Protein AF-A0A963XGB5-F1 (afdb_monomer_lite)

Radius of gyration: 19.77 Å; chains: 1; bounding box: 41×25×60 Å

Foldseek 3Di:
DVVPCPLPDDLVVLVVQLVVLVVQLVVLVVVLVVLVVVLVVLCVPPPPVSVVPDVVVSVVVNVVSVVSNVVSVVSNVVSVVSNVVVVVVVVVVVD

Structure (mmCIF, N/CA/C/O backbone):
data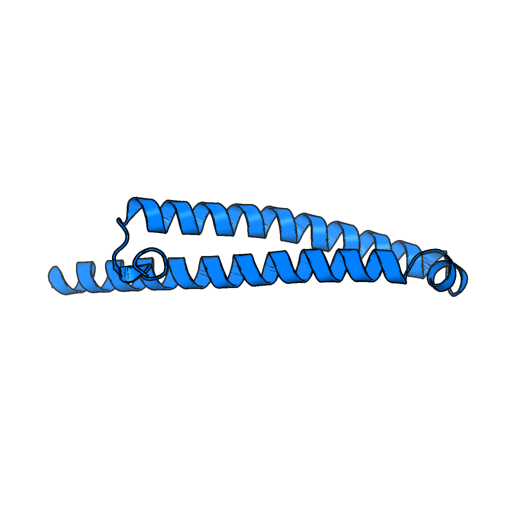_AF-A0A963XGB5-F1
#
_entry.id   AF-A0A963XGB5-F1
#
loop_
_atom_site.group_PDB
_atom_site.id
_atom_site.type_symbol
_atom_site.label_atom_id
_atom_site.label_alt_id
_atom_site.label_comp_id
_atom_site.label_asym_id
_atom_site.label_entity_id
_atom_site.label_seq_id
_atom_site.pdbx_PDB_ins_code
_atom_site.Cartn_x
_atom_site.Cartn_y
_atom_site.Cartn_z
_atom_site.occupancy
_atom_site.B_iso_or_equiv
_atom_site.auth_seq_id
_atom_site.auth_comp_id
_atom_site.auth_asym_id
_atom_site.auth_atom_id
_atom_site.pdbx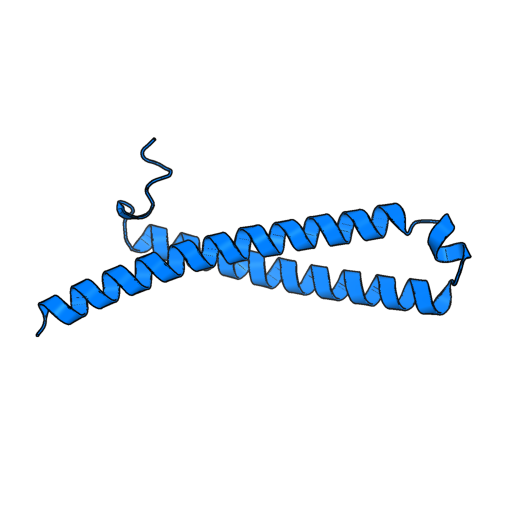_PDB_model_num
ATOM 1 N N . MET A 1 1 ? -17.354 18.541 5.988 1.00 50.50 1 MET A N 1
ATOM 2 C CA . MET A 1 1 ? -16.121 17.716 6.053 1.00 50.50 1 MET A CA 1
ATOM 3 C C . MET A 1 1 ? -16.264 16.512 7.007 1.00 50.50 1 MET A C 1
ATOM 5 O O . MET A 1 1 ? -15.402 16.285 7.843 1.00 50.50 1 MET A O 1
ATOM 9 N N . GLN A 1 2 ? -17.331 15.706 6.910 1.00 53.88 2 GLN A N 1
ATOM 10 C CA . GLN A 1 2 ? -17.480 14.503 7.760 1.00 53.88 2 GLN A CA 1
ATOM 11 C C . GLN A 1 2 ? -16.763 13.268 7.189 1.00 53.88 2 GLN A C 1
ATOM 13 O O . GLN A 1 2 ? -16.322 12.414 7.950 1.00 53.88 2 GLN A O 1
ATOM 18 N N . ILE A 1 3 ? -16.582 13.212 5.865 1.00 59.12 3 ILE A N 1
ATOM 19 C CA . ILE A 1 3 ? -15.968 12.073 5.163 1.00 59.12 3 ILE A CA 1
ATOM 20 C C . ILE A 1 3 ? -14.489 11.899 5.553 1.00 59.12 3 ILE A C 1
ATOM 22 O O . ILE A 1 3 ? -14.005 10.784 5.635 1.00 59.12 3 ILE A O 1
ATOM 26 N N . VAL A 1 4 ? -13.777 12.978 5.884 1.00 66.38 4 VAL A N 1
ATOM 27 C CA . VAL A 1 4 ? -12.341 12.911 6.220 1.00 66.38 4 VAL A CA 1
ATOM 28 C C . VAL A 1 4 ? -12.096 12.462 7.671 1.00 66.38 4 VAL A C 1
ATOM 30 O O . VAL A 1 4 ? -10.994 12.053 8.021 1.00 66.38 4 VAL A O 1
ATOM 33 N N . ASN A 1 5 ? -13.113 12.498 8.543 1.00 78.75 5 ASN A N 1
ATOM 34 C CA . ASN A 1 5 ? -12.939 12.145 9.951 1.00 78.75 5 ASN A CA 1
ATOM 35 C C . ASN A 1 5 ? -13.192 10.649 10.209 1.00 78.75 5 ASN A C 1
ATOM 37 O O . ASN A 1 5 ? -14.263 10.251 10.673 1.00 78.75 5 ASN A O 1
ATOM 41 N N . ILE A 1 6 ? -12.166 9.838 9.949 1.00 76.19 6 ILE A N 1
ATOM 42 C CA . ILE A 1 6 ? -12.181 8.372 10.092 1.00 76.19 6 ILE A CA 1
ATOM 43 C C . ILE A 1 6 ? -12.496 7.936 11.537 1.00 76.19 6 ILE A C 1
ATOM 45 O O . ILE A 1 6 ? -13.116 6.895 11.753 1.00 76.19 6 ILE A O 1
ATOM 49 N N . THR A 1 7 ? -12.187 8.767 12.542 1.00 80.50 7 THR A N 1
ATOM 50 C CA . THR A 1 7 ? -12.466 8.450 13.958 1.00 80.50 7 THR A CA 1
ATOM 51 C C . THR A 1 7 ? -13.956 8.287 14.266 1.00 80.50 7 THR A C 1
ATOM 53 O O . THR A 1 7 ? -14.324 7.615 15.228 1.00 80.50 7 THR A O 1
ATOM 56 N N . ARG A 1 8 ? -14.836 8.866 13.437 1.00 83.25 8 ARG A N 1
ATOM 57 C CA . ARG A 1 8 ? -16.297 8.777 13.589 1.00 83.25 8 ARG A CA 1
ATOM 58 C C . ARG A 1 8 ? -16.928 7.661 12.764 1.00 83.25 8 ARG A C 1
ATOM 60 O O . ARG A 1 8 ? -18.134 7.450 12.854 1.00 83.25 8 ARG A O 1
ATOM 67 N N . TRP A 1 9 ? -16.147 6.957 11.950 1.00 85.94 9 TRP A N 1
ATOM 68 C CA . TRP A 1 9 ? -16.683 5.920 11.077 1.00 85.94 9 TRP A CA 1
ATOM 69 C C . TRP A 1 9 ? -17.071 4.663 11.872 1.00 85.94 9 TRP A C 1
ATOM 71 O O . TRP A 1 9 ? -16.374 4.304 12.831 1.00 85.94 9 TRP A O 1
ATOM 81 N N . PRO A 1 10 ? -18.138 3.946 11.473 1.00 89.12 10 PRO A N 1
ATOM 82 C CA . PRO A 1 10 ? -18.432 2.606 11.968 1.00 89.12 10 PRO A CA 1
ATOM 83 C C . PRO A 1 10 ? -17.220 1.680 11.836 1.00 89.12 10 PRO A C 1
ATOM 85 O O . PRO A 1 10 ? -16.497 1.732 10.842 1.00 89.12 10 PRO A O 1
ATOM 88 N N . LEU A 1 11 ? -17.012 0.802 12.823 1.00 88.50 11 LEU A N 1
ATOM 89 C CA . LEU A 1 11 ? -15.861 -0.109 12.846 1.00 88.50 11 LEU A CA 1
ATOM 90 C C . LEU A 1 11 ? -15.787 -0.979 11.580 1.00 88.50 11 LEU A C 1
ATOM 92 O O . LEU A 1 11 ? -14.705 -1.165 11.035 1.00 88.50 11 LEU A O 1
ATOM 96 N N . ALA A 1 12 ? -16.937 -1.433 11.072 1.00 89.44 12 ALA A N 1
ATOM 97 C CA . ALA A 1 12 ? -17.018 -2.194 9.827 1.00 89.44 12 ALA A CA 1
ATOM 98 C C . ALA A 1 12 ? -16.440 -1.426 8.625 1.00 89.44 12 ALA A C 1
ATOM 100 O O . ALA A 1 12 ? -15.683 -2.000 7.850 1.00 89.44 12 ALA A O 1
ATOM 101 N N . LEU A 1 13 ? -16.721 -0.121 8.496 1.00 90.31 13 LEU A N 1
ATOM 102 C CA . LEU A 1 13 ? -16.175 0.695 7.404 1.00 90.31 13 LEU A CA 1
ATOM 103 C C . LEU A 1 13 ? -14.663 0.898 7.537 1.00 90.31 13 LEU A C 1
ATOM 105 O O . LEU A 1 13 ? -13.961 0.884 6.532 1.00 90.31 13 LEU A O 1
ATOM 109 N N . VAL A 1 14 ? -14.154 1.049 8.763 1.00 90.50 14 VAL A N 1
ATOM 110 C CA . VAL A 1 14 ? -12.708 1.152 9.025 1.00 90.50 14 VAL A CA 1
ATOM 111 C C . VAL A 1 14 ? -11.992 -0.146 8.633 1.00 90.50 14 VAL A C 1
ATOM 113 O O . VAL A 1 14 ? -10.961 -0.092 7.968 1.00 90.50 14 VAL A O 1
ATOM 116 N N . PHE A 1 15 ? -12.558 -1.310 8.972 1.00 91.56 15 PHE A N 1
ATOM 117 C CA . PHE A 1 15 ? -12.008 -2.609 8.565 1.00 91.56 15 PHE A CA 1
ATOM 118 C C . PHE A 1 15 ? -12.070 -2.832 7.055 1.00 91.56 15 PHE A C 1
ATOM 120 O O . PHE A 1 15 ? -11.088 -3.286 6.474 1.00 91.56 15 PHE A O 1
ATOM 127 N N . LEU A 1 16 ? -13.189 -2.495 6.409 1.00 93.69 16 LEU A N 1
ATOM 128 C CA . LEU A 1 16 ? -13.304 -2.581 4.953 1.00 93.69 16 LEU A CA 1
ATOM 129 C C . LEU A 1 16 ? -12.298 -1.654 4.264 1.00 93.69 16 LEU A C 1
ATOM 131 O O . LEU A 1 16 ? -11.639 -2.071 3.318 1.00 93.69 16 LEU A O 1
ATOM 135 N N . GLY A 1 17 ? -12.125 -0.430 4.772 1.00 91.00 17 GLY A N 1
ATOM 136 C CA . GLY A 1 17 ? -11.110 0.511 4.302 1.00 91.00 17 GLY A CA 1
ATOM 137 C C . GLY A 1 17 ? -9.695 -0.053 4.416 1.00 91.00 17 GLY A C 1
ATOM 138 O O . GLY A 1 17 ? -8.968 -0.057 3.427 1.00 91.00 17 GLY A O 1
ATOM 139 N N . ALA A 1 18 ? -9.336 -0.602 5.582 1.00 91.62 18 ALA A N 1
ATOM 140 C CA . ALA A 1 18 ? -8.051 -1.269 5.798 1.00 91.62 18 ALA A CA 1
ATOM 141 C C . ALA A 1 18 ? -7.846 -2.466 4.855 1.00 91.62 18 ALA A C 1
ATOM 143 O O . ALA A 1 18 ? -6.772 -2.636 4.286 1.00 91.62 18 ALA A O 1
ATOM 144 N N . GLY A 1 19 ? -8.877 -3.294 4.665 1.00 92.19 19 GLY A N 1
ATOM 145 C CA . GLY A 1 19 ? -8.821 -4.450 3.771 1.00 92.19 19 GLY A CA 1
ATOM 146 C C . GLY A 1 19 ? -8.635 -4.046 2.309 1.00 92.19 19 GLY A C 1
ATOM 147 O O . GLY A 1 19 ? -7.806 -4.628 1.609 1.00 92.19 19 GLY A O 1
ATOM 148 N N . MET A 1 20 ? -9.352 -3.016 1.852 1.00 93.62 20 MET A N 1
ATOM 149 C CA . MET A 1 20 ? -9.208 -2.491 0.493 1.00 93.62 20 MET A CA 1
ATOM 150 C C . MET A 1 20 ? -7.811 -1.917 0.260 1.00 93.62 20 MET A C 1
ATOM 152 O O . MET A 1 20 ? -7.163 -2.299 -0.713 1.00 93.62 20 MET A O 1
ATOM 156 N N . THR A 1 21 ? -7.309 -1.061 1.157 1.00 92.38 21 THR A N 1
ATOM 157 C CA . THR A 1 21 ? -5.962 -0.489 1.006 1.00 92.38 21 THR A CA 1
ATOM 158 C C . THR A 1 21 ? -4.880 -1.559 1.070 1.00 92.38 21 THR A C 1
ATOM 160 O O . THR A 1 21 ? -3.950 -1.513 0.271 1.00 92.38 21 THR A O 1
ATOM 163 N N . ALA A 1 22 ? -5.017 -2.570 1.934 1.00 91.62 22 ALA A N 1
ATOM 164 C CA . ALA A 1 22 ? -4.098 -3.707 1.984 1.00 91.62 22 ALA A CA 1
ATOM 165 C C . ALA A 1 22 ? -4.112 -4.534 0.688 1.00 91.62 22 ALA A C 1
ATOM 167 O O . ALA A 1 22 ? -3.056 -4.909 0.182 1.00 91.62 22 ALA A O 1
ATOM 168 N N . THR A 1 23 ? -5.295 -4.791 0.124 1.00 94.06 23 THR A N 1
ATOM 169 C CA . THR A 1 23 ? -5.441 -5.561 -1.122 1.00 94.06 23 THR A CA 1
ATOM 170 C C . THR A 1 23 ? -4.810 -4.820 -2.298 1.00 94.06 23 THR A C 1
ATOM 172 O O . THR A 1 23 ? -4.020 -5.395 -3.048 1.00 94.06 23 THR A O 1
ATOM 175 N N . VAL A 1 24 ? -5.107 -3.524 -2.433 1.00 93.06 24 VAL A N 1
ATOM 176 C CA . VAL A 1 24 ? -4.520 -2.680 -3.481 1.00 93.06 24 VAL A CA 1
ATOM 177 C C . VAL A 1 24 ? -3.011 -2.560 -3.287 1.00 93.06 24 VAL A C 1
ATOM 179 O O . VAL A 1 24 ? -2.269 -2.676 -4.258 1.00 93.06 24 VAL A O 1
ATOM 182 N N . LEU A 1 25 ? -2.540 -2.394 -2.047 1.00 91.19 25 LEU A N 1
ATOM 183 C CA . LEU A 1 25 ? -1.116 -2.363 -1.729 1.00 91.19 25 LEU A CA 1
ATOM 184 C C . LEU A 1 25 ? -0.412 -3.652 -2.161 1.00 91.19 25 LEU A C 1
ATOM 186 O O . LEU A 1 25 ? 0.643 -3.580 -2.789 1.00 91.19 25 LEU A O 1
ATOM 190 N N . ALA A 1 26 ? -0.985 -4.817 -1.854 1.00 91.62 26 ALA A N 1
ATOM 191 C CA . ALA A 1 26 ? -0.424 -6.110 -2.231 1.00 91.62 26 ALA A CA 1
ATOM 192 C C . ALA A 1 26 ? -0.330 -6.256 -3.757 1.00 91.62 26 ALA A C 1
ATOM 194 O O . ALA A 1 26 ? 0.739 -6.565 -4.283 1.00 91.62 26 ALA A O 1
ATOM 195 N N . PHE A 1 27 ? -1.417 -5.957 -4.475 1.00 91.25 27 PHE A N 1
ATOM 196 C CA . PHE A 1 27 ? -1.446 -6.031 -5.936 1.00 91.25 27 PHE A CA 1
ATOM 197 C C . PHE A 1 27 ? -0.461 -5.049 -6.588 1.00 91.25 27 PHE A C 1
ATOM 199 O O . PHE A 1 27 ? 0.333 -5.429 -7.449 1.00 91.25 27 PHE A O 1
ATOM 206 N N . ALA A 1 28 ? -0.455 -3.793 -6.136 1.00 88.88 28 ALA A N 1
ATOM 207 C CA . ALA A 1 28 ? 0.434 -2.762 -6.660 1.00 88.88 28 ALA A CA 1
ATOM 208 C C . ALA A 1 28 ? 1.912 -3.072 -6.374 1.00 88.88 28 ALA A C 1
ATOM 210 O O . ALA A 1 28 ? 2.756 -2.826 -7.230 1.00 88.88 28 ALA A O 1
ATOM 211 N N . SER A 1 29 ? 2.226 -3.661 -5.215 1.00 89.38 29 SER A N 1
ATOM 212 C CA . SER A 1 29 ? 3.596 -4.060 -4.859 1.00 89.38 29 SER A CA 1
ATOM 213 C C . SER A 1 29 ? 4.117 -5.184 -5.755 1.00 89.38 29 SER A C 1
ATOM 215 O O . SER A 1 29 ? 5.267 -5.135 -6.189 1.00 89.38 29 SER A O 1
ATOM 217 N N . ILE A 1 30 ? 3.272 -6.173 -6.075 1.00 91.56 30 ILE A N 1
ATOM 218 C CA . ILE A 1 30 ? 3.625 -7.250 -7.011 1.00 91.56 30 ILE A CA 1
ATOM 219 C C . ILE A 1 30 ? 3.911 -6.667 -8.396 1.00 91.56 30 ILE A C 1
ATOM 221 O O . ILE A 1 30 ? 4.957 -6.958 -8.974 1.00 91.56 30 ILE A O 1
ATOM 225 N N . ASN A 1 31 ? 3.034 -5.800 -8.906 1.00 88.19 31 ASN A N 1
ATOM 226 C CA . ASN A 1 31 ? 3.240 -5.178 -10.215 1.00 88.19 31 ASN A CA 1
ATOM 227 C C . ASN A 1 31 ? 4.504 -4.318 -10.234 1.00 88.19 31 ASN A C 1
ATOM 229 O O . ASN A 1 31 ? 5.320 -4.458 -11.142 1.00 88.19 31 ASN A O 1
ATOM 233 N N . LEU A 1 32 ? 4.717 -3.489 -9.208 1.00 87.44 32 LEU A N 1
ATOM 234 C CA . LEU A 1 32 ? 5.924 -2.677 -9.071 1.00 87.44 32 LEU A CA 1
ATOM 235 C C . LEU A 1 32 ? 7.187 -3.546 -9.126 1.00 87.44 32 LEU A C 1
ATOM 237 O O . LEU A 1 32 ? 8.135 -3.207 -9.830 1.00 87.44 32 LEU A O 1
ATOM 241 N N . PHE A 1 33 ? 7.186 -4.683 -8.428 1.00 89.31 33 PHE A N 1
ATOM 242 C CA . PHE A 1 33 ? 8.305 -5.619 -8.433 1.00 89.31 33 PHE A CA 1
ATOM 243 C C . PHE A 1 33 ? 8.536 -6.246 -9.815 1.00 89.31 33 PHE A C 1
ATOM 245 O O . PHE A 1 33 ? 9.670 -6.283 -10.293 1.00 89.31 33 PHE A O 1
ATOM 252 N N . VAL A 1 34 ? 7.473 -6.693 -10.489 1.00 88.50 34 VAL A N 1
ATOM 253 C CA . VAL A 1 34 ? 7.557 -7.257 -11.847 1.00 88.50 34 VAL A CA 1
ATOM 254 C C . VAL A 1 34 ? 8.107 -6.223 -12.835 1.00 88.50 34 VAL 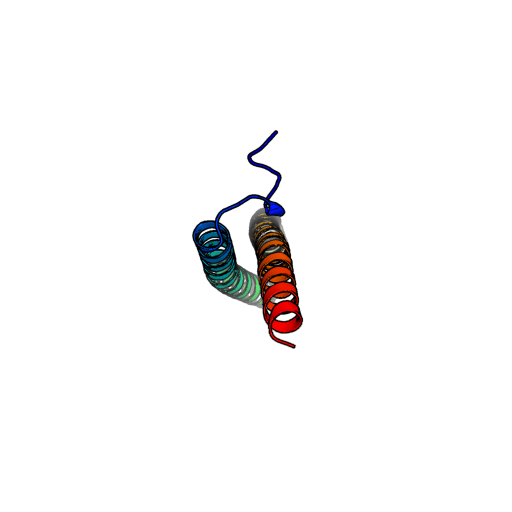A C 1
ATOM 256 O O . VAL A 1 34 ? 9.034 -6.533 -13.586 1.00 88.50 34 VAL A O 1
ATOM 259 N N . HIS A 1 35 ? 7.608 -4.986 -12.794 1.00 85.19 35 HIS A N 1
ATOM 260 C CA . HIS A 1 35 ? 8.090 -3.893 -13.642 1.00 85.19 35 HIS A CA 1
ATOM 261 C C . HIS A 1 35 ? 9.545 -3.513 -13.329 1.00 85.19 35 HIS A C 1
ATOM 263 O O . HIS A 1 35 ? 10.344 -3.329 -14.248 1.00 85.19 35 HIS A O 1
ATOM 269 N N . ALA A 1 36 ? 9.930 -3.470 -12.049 1.00 85.75 36 ALA A N 1
ATOM 270 C CA . ALA A 1 36 ? 11.313 -3.226 -11.641 1.00 85.75 36 ALA A CA 1
ATOM 271 C C . ALA A 1 36 ? 12.265 -4.296 -12.200 1.00 85.75 36 ALA A C 1
ATOM 273 O O . ALA A 1 36 ? 13.309 -3.972 -12.770 1.00 85.75 36 ALA A O 1
ATOM 274 N N . MET A 1 37 ? 11.888 -5.573 -12.089 1.00 86.94 37 MET A N 1
ATOM 275 C CA . MET A 1 37 ? 12.680 -6.694 -12.598 1.00 86.94 37 MET A CA 1
ATOM 276 C C . MET A 1 37 ? 12.777 -6.697 -14.127 1.00 86.94 37 MET A C 1
ATOM 278 O O . MET A 1 37 ? 13.851 -6.965 -14.672 1.00 86.94 37 MET A O 1
ATOM 282 N N . ALA A 1 38 ? 11.686 -6.368 -14.826 1.00 83.44 38 ALA A N 1
ATOM 283 C CA . ALA A 1 38 ? 11.682 -6.233 -16.279 1.00 83.44 38 ALA A CA 1
ATOM 284 C C . ALA A 1 38 ? 12.646 -5.129 -16.741 1.00 83.44 38 ALA A C 1
ATOM 286 O O . ALA A 1 38 ? 13.475 -5.370 -17.620 1.00 83.44 38 ALA A O 1
ATOM 287 N N . ASN A 1 39 ? 12.618 -3.965 -16.089 1.00 80.44 39 ASN A N 1
ATOM 288 C CA . ASN A 1 39 ? 13.517 -2.859 -16.414 1.00 80.44 39 ASN A CA 1
ATOM 289 C C . ASN A 1 39 ? 14.977 -3.172 -16.098 1.00 80.44 39 ASN A C 1
ATOM 291 O O . ASN A 1 39 ? 15.848 -2.876 -16.911 1.00 80.44 39 ASN A O 1
ATOM 295 N N . LEU A 1 40 ? 15.260 -3.832 -14.971 1.00 81.50 40 LEU A N 1
ATOM 296 C CA . LEU A 1 40 ? 16.613 -4.297 -14.655 1.00 81.50 40 LEU A CA 1
ATOM 297 C C . LEU A 1 40 ? 17.146 -5.254 -15.727 1.00 81.50 40 LEU A C 1
ATOM 299 O O . LEU A 1 40 ? 18.304 -5.152 -16.135 1.00 81.50 40 LEU A O 1
ATOM 303 N N . ARG A 1 41 ? 16.304 -6.169 -16.221 1.00 81.69 41 ARG A N 1
ATOM 304 C CA . ARG A 1 41 ? 16.678 -7.094 -17.297 1.00 81.69 41 ARG A CA 1
ATOM 305 C C . ARG A 1 41 ? 16.894 -6.366 -18.625 1.00 81.69 41 ARG A C 1
ATOM 307 O O . ARG A 1 41 ? 17.835 -6.699 -19.347 1.00 81.69 41 ARG A O 1
ATOM 314 N N . PHE A 1 42 ? 16.058 -5.377 -18.929 1.00 75.94 42 PHE A N 1
ATOM 315 C CA . PHE A 1 42 ? 16.162 -4.555 -20.132 1.00 75.94 42 PHE A CA 1
ATOM 316 C C . PHE A 1 42 ? 17.444 -3.713 -20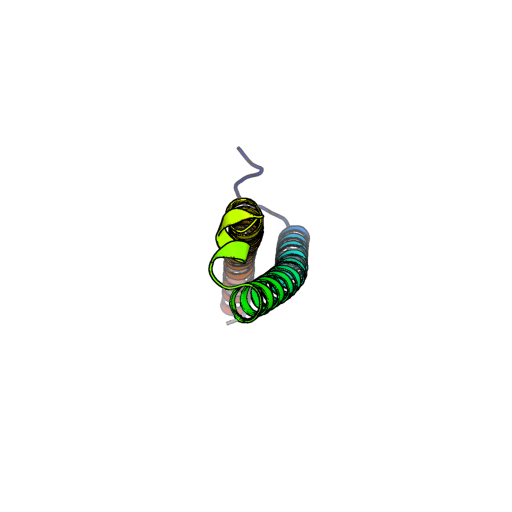.135 1.00 75.94 42 PHE A C 1
ATOM 318 O O . PHE A 1 42 ? 18.215 -3.778 -21.085 1.00 75.94 42 PHE A O 1
ATOM 325 N N . LEU A 1 43 ? 17.754 -3.034 -19.028 1.00 79.12 43 LEU A N 1
ATOM 326 C CA . LEU A 1 43 ? 19.012 -2.303 -18.837 1.00 79.12 43 LEU A CA 1
ATOM 327 C C . LEU A 1 43 ? 20.236 -3.218 -18.969 1.00 79.12 43 LEU A C 1
ATOM 329 O O . LEU A 1 43 ? 21.208 -2.864 -19.634 1.00 79.12 43 LEU A O 1
ATOM 333 N N . ARG A 1 44 ? 20.179 -4.421 -18.382 1.00 80.19 44 ARG A N 1
ATOM 334 C CA . ARG A 1 44 ? 21.284 -5.389 -18.439 1.00 80.19 44 ARG A CA 1
ATOM 335 C C . ARG A 1 44 ? 21.539 -5.942 -19.845 1.00 80.19 44 ARG A C 1
ATOM 337 O O . ARG A 1 44 ? 22.672 -6.302 -20.140 1.00 80.19 44 ARG A O 1
ATOM 344 N N . SER A 1 45 ? 20.507 -6.052 -20.680 1.00 79.88 45 SER A N 1
ATOM 345 C CA . SER A 1 45 ? 20.607 -6.642 -22.025 1.00 79.88 45 SER A CA 1
ATOM 346 C C . SER A 1 45 ? 20.762 -5.612 -23.146 1.00 79.88 45 SER A C 1
ATOM 348 O O . SER A 1 45 ? 21.419 -5.912 -24.136 1.00 79.88 45 SER A O 1
ATOM 350 N N . GLY A 1 46 ? 20.191 -4.413 -22.995 1.00 70.19 46 GLY A N 1
ATOM 351 C CA . GLY A 1 46 ? 20.127 -3.388 -24.042 1.00 70.19 46 GLY A CA 1
ATOM 352 C C . GLY A 1 46 ? 21.076 -2.196 -23.873 1.00 70.19 46 GLY A C 1
ATOM 353 O O . GLY A 1 46 ? 21.140 -1.358 -24.769 1.00 70.19 46 GLY A O 1
ATOM 354 N N . GLY A 1 47 ? 21.814 -2.084 -22.762 1.00 71.19 47 GLY A N 1
ATOM 355 C CA . GLY A 1 47 ? 22.842 -1.048 -22.586 1.00 71.19 47 GLY A CA 1
ATOM 356 C C . GLY A 1 47 ? 22.342 0.384 -22.855 1.00 71.19 47 GLY A C 1
ATOM 357 O O . GLY A 1 47 ? 21.273 0.777 -22.393 1.00 71.19 47 GLY A O 1
ATOM 358 N N . TRP A 1 48 ? 23.109 1.182 -23.603 1.00 68.56 48 TRP A N 1
ATOM 359 C CA . TRP A 1 48 ? 22.761 2.577 -23.926 1.00 68.56 48 TRP A CA 1
ATOM 360 C C . TRP A 1 48 ? 21.565 2.723 -24.886 1.00 68.56 48 TRP A C 1
ATOM 362 O O . TRP A 1 48 ? 20.867 3.739 -24.834 1.00 68.56 48 TRP A O 1
ATOM 372 N N . ASP A 1 49 ? 21.270 1.710 -25.704 1.00 68.56 49 ASP A N 1
ATOM 373 C CA . ASP A 1 49 ? 20.128 1.737 -26.629 1.00 68.56 49 ASP A CA 1
ATOM 374 C C . ASP A 1 49 ? 18.790 1.587 -25.892 1.00 68.56 49 ASP A C 1
ATOM 376 O O . ASP A 1 49 ? 17.796 2.220 -26.257 1.00 68.56 49 ASP A O 1
ATOM 380 N N . ALA A 1 50 ? 18.779 0.847 -24.778 1.00 64.69 50 ALA A N 1
ATOM 381 C CA . ALA A 1 50 ? 17.630 0.747 -23.877 1.00 64.69 50 ALA A CA 1
ATOM 382 C C . ALA A 1 50 ? 17.208 2.115 -23.306 1.00 64.69 50 ALA A C 1
ATOM 384 O O . ALA A 1 50 ? 16.017 2.415 -23.185 1.00 64.69 50 ALA A O 1
ATOM 385 N N . VAL A 1 51 ? 18.183 2.977 -23.001 1.00 66.62 51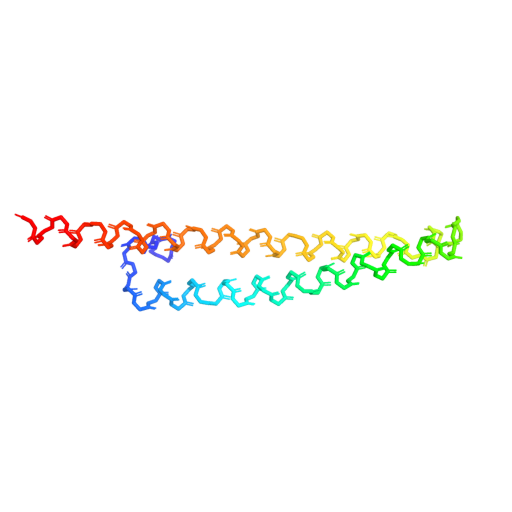 VAL A N 1
ATOM 386 C CA . VAL A 1 51 ? 17.924 4.326 -22.478 1.00 66.62 51 VAL A CA 1
ATOM 387 C C . VAL A 1 51 ? 17.273 5.217 -23.539 1.00 66.62 51 VAL A C 1
ATOM 389 O O . VAL A 1 51 ? 16.374 5.994 -23.222 1.00 66.62 51 VAL A O 1
ATOM 392 N N . ARG A 1 52 ? 17.668 5.062 -24.808 1.00 65.94 52 ARG A N 1
ATOM 393 C CA . ARG A 1 52 ? 17.141 5.844 -25.937 1.00 65.94 52 ARG A CA 1
ATOM 394 C C . ARG A 1 52 ? 15.726 5.453 -26.365 1.00 65.94 52 ARG A C 1
ATOM 396 O O . ARG A 1 52 ? 14.984 6.328 -26.799 1.00 65.94 52 ARG A O 1
ATOM 403 N N . LEU A 1 53 ? 15.360 4.174 -26.273 1.00 65.00 53 LEU A N 1
ATOM 404 C CA . LEU A 1 53 ? 14.124 3.651 -26.876 1.00 65.00 53 LEU A CA 1
ATOM 405 C C . LEU A 1 53 ? 12.893 3.661 -25.957 1.00 65.00 53 LEU A C 1
ATOM 407 O O . LEU A 1 53 ? 11.778 3.566 -26.462 1.00 65.00 53 LEU A O 1
ATOM 411 N N . GLY A 1 54 ? 13.045 3.788 -24.633 1.00 67.62 54 GLY A N 1
ATOM 412 C CA . GLY A 1 54 ? 11.864 3.732 -23.756 1.00 67.62 54 GLY A CA 1
ATOM 413 C C . GLY A 1 54 ? 12.066 3.912 -22.253 1.00 67.62 54 GLY A C 1
ATOM 414 O O . GLY A 1 54 ? 11.085 3.846 -21.510 1.00 67.62 54 GLY A O 1
ATOM 415 N N . ALA A 1 55 ? 13.289 4.169 -21.777 1.00 71.38 55 ALA A N 1
ATOM 416 C CA . ALA A 1 55 ? 13.568 4.235 -20.339 1.00 71.38 55 ALA A CA 1
ATOM 417 C C . ALA A 1 55 ? 12.776 5.327 -19.595 1.00 71.38 55 ALA A C 1
ATOM 419 O O . ALA A 1 55 ? 12.421 5.135 -18.434 1.00 71.38 55 ALA A O 1
ATOM 420 N N . LEU A 1 56 ? 12.453 6.450 -20.246 1.00 74.56 56 LEU A N 1
ATOM 421 C CA . LEU A 1 56 ? 11.645 7.526 -19.650 1.00 74.56 56 LEU A CA 1
ATOM 422 C C . LEU A 1 56 ? 10.218 7.069 -19.316 1.00 74.56 56 LEU A C 1
ATOM 424 O O . LEU A 1 56 ? 9.747 7.305 -18.205 1.00 74.56 56 LEU A O 1
ATOM 428 N N . TRP A 1 57 ? 9.554 6.375 -20.243 1.00 80.62 57 TRP A N 1
ATOM 429 C CA . TRP A 1 57 ? 8.195 5.870 -20.033 1.00 80.62 57 TRP A CA 1
ATOM 430 C C . TRP A 1 57 ? 8.162 4.775 -18.962 1.00 80.62 57 TRP A C 1
ATOM 432 O O . TRP A 1 57 ? 7.377 4.833 -18.020 1.00 80.62 57 TRP A O 1
ATOM 442 N N . GLN A 1 58 ? 9.102 3.835 -19.046 1.00 78.94 58 GLN A N 1
ATOM 443 C CA . GLN A 1 58 ? 9.295 2.773 -18.060 1.00 78.94 58 GLN A CA 1
ATOM 444 C C . GLN A 1 58 ? 9.558 3.310 -16.642 1.00 78.94 58 GLN A C 1
ATOM 446 O O . GLN A 1 58 ? 9.051 2.768 -15.659 1.00 78.94 58 GLN A O 1
ATOM 451 N N . THR A 1 59 ? 10.339 4.386 -16.524 1.00 81.19 59 THR A N 1
ATOM 452 C CA . THR A 1 59 ? 10.608 5.045 -15.237 1.00 81.19 59 THR A CA 1
ATOM 453 C C . THR A 1 59 ? 9.360 5.747 -14.703 1.00 81.19 59 THR A C 1
ATOM 455 O O . THR A 1 59 ? 9.088 5.678 -13.505 1.00 81.19 59 THR A O 1
ATOM 458 N N . ALA A 1 60 ? 8.572 6.381 -15.576 1.00 84.75 60 ALA A N 1
ATOM 459 C CA . ALA A 1 60 ? 7.310 7.009 -15.196 1.00 84.75 60 ALA A CA 1
ATOM 460 C C . ALA A 1 60 ? 6.280 5.983 -14.692 1.00 84.75 60 ALA A C 1
ATOM 462 O O . ALA A 1 60 ? 5.634 6.226 -13.674 1.00 84.75 60 ALA A O 1
ATOM 463 N N . GLU A 1 61 ? 6.168 4.816 -15.335 1.00 84.69 61 GLU A N 1
ATOM 464 C CA . GLU A 1 61 ? 5.309 3.721 -14.860 1.00 84.69 61 GLU A CA 1
ATOM 465 C C . GLU A 1 61 ? 5.725 3.233 -13.465 1.00 84.69 61 GLU A C 1
ATOM 467 O O . GLU A 1 61 ? 4.884 3.122 -12.573 1.00 84.69 61 GLU A O 1
ATOM 472 N N . LEU A 1 62 ? 7.024 3.013 -13.231 1.00 87.12 62 LEU A N 1
ATOM 473 C CA . LEU A 1 62 ? 7.548 2.666 -11.902 1.00 87.12 62 LEU A CA 1
ATOM 474 C C . LEU A 1 62 ? 7.233 3.729 -10.852 1.00 87.12 62 LEU A C 1
ATOM 476 O O . LEU A 1 62 ? 6.834 3.387 -9.739 1.00 87.12 62 LEU A O 1
ATOM 480 N N . ALA A 1 63 ? 7.401 5.005 -11.199 1.00 87.56 63 ALA A N 1
ATOM 481 C CA . ALA A 1 63 ? 7.087 6.106 -10.302 1.00 87.56 63 ALA A CA 1
ATOM 482 C C . ALA A 1 63 ? 5.594 6.113 -9.941 1.00 87.56 63 ALA A C 1
ATOM 484 O O . ALA A 1 63 ? 5.258 6.208 -8.762 1.00 87.56 63 ALA A O 1
ATOM 485 N N . LEU A 1 64 ? 4.706 5.921 -10.923 1.00 88.62 64 LEU A N 1
ATOM 486 C CA . LEU A 1 64 ? 3.261 5.833 -10.705 1.00 88.62 64 LEU A CA 1
ATOM 487 C C . LEU A 1 64 ? 2.891 4.666 -9.785 1.00 88.62 64 LEU A C 1
ATOM 489 O O . LEU A 1 64 ? 2.192 4.872 -8.791 1.00 88.62 64 LEU A O 1
ATOM 493 N N . TYR A 1 65 ? 3.390 3.458 -10.059 1.00 85.94 65 TYR A N 1
ATOM 494 C CA . TYR A 1 65 ? 3.148 2.306 -9.187 1.00 85.94 65 TYR A CA 1
ATOM 495 C C . TYR A 1 65 ? 3.695 2.543 -7.773 1.00 85.94 65 TYR A C 1
ATOM 497 O O . TYR A 1 65 ? 3.014 2.231 -6.796 1.00 85.94 65 TYR A O 1
ATOM 505 N N . GLY A 1 66 ? 4.874 3.159 -7.646 1.00 88.62 66 GLY A N 1
ATOM 506 C CA . GLY A 1 66 ? 5.460 3.532 -6.359 1.00 88.62 66 GLY A CA 1
ATOM 507 C C . GLY A 1 66 ? 4.583 4.512 -5.578 1.00 88.62 66 GLY A C 1
ATOM 508 O O . GLY A 1 66 ? 4.339 4.312 -4.388 1.00 88.62 66 GLY A O 1
ATOM 509 N N . THR A 1 67 ? 4.035 5.531 -6.242 1.00 91.81 67 THR A N 1
ATOM 510 C CA . THR A 1 67 ? 3.091 6.475 -5.630 1.00 91.81 67 THR A CA 1
ATOM 511 C C . THR A 1 67 ? 1.812 5.777 -5.168 1.00 91.81 67 THR A C 1
ATOM 513 O O . THR A 1 67 ? 1.370 6.009 -4.042 1.00 91.81 67 THR A O 1
ATOM 516 N N . VAL A 1 68 ? 1.234 4.888 -5.982 1.00 91.06 68 VAL A N 1
ATOM 517 C CA . VAL A 1 68 ? 0.034 4.122 -5.601 1.00 91.06 68 VAL A CA 1
ATOM 518 C C . VAL A 1 68 ? 0.311 3.240 -4.382 1.00 91.06 68 VAL A C 1
ATOM 520 O O . VAL A 1 68 ? -0.499 3.214 -3.452 1.00 91.06 68 VAL A O 1
ATOM 523 N N . VAL A 1 69 ? 1.458 2.557 -4.352 1.00 92.25 69 VAL A N 1
ATOM 524 C CA . VAL A 1 69 ? 1.909 1.757 -3.203 1.00 92.25 69 VAL A CA 1
ATOM 525 C C . VAL A 1 69 ? 2.019 2.633 -1.953 1.00 92.25 69 VAL A C 1
ATOM 527 O O . VAL A 1 69 ? 1.443 2.295 -0.922 1.00 92.25 69 VAL A O 1
ATOM 530 N N . LEU A 1 70 ? 2.677 3.791 -2.037 1.00 93.00 70 LEU A N 1
ATOM 531 C CA . LEU A 1 70 ? 2.843 4.700 -0.898 1.00 93.00 70 LEU A CA 1
ATOM 532 C C . LEU A 1 70 ? 1.508 5.221 -0.356 1.00 93.00 70 LEU A C 1
ATOM 534 O O . LEU A 1 70 ? 1.291 5.199 0.856 1.00 93.00 70 LEU A O 1
ATOM 538 N N . ILE A 1 71 ? 0.598 5.650 -1.233 1.00 93.44 71 ILE A N 1
ATOM 539 C CA . ILE A 1 71 ? -0.728 6.144 -0.833 1.00 93.44 71 ILE A CA 1
ATOM 540 C C . ILE A 1 71 ? -1.516 5.042 -0.121 1.00 93.44 71 ILE A C 1
ATOM 542 O O . ILE A 1 71 ? -2.103 5.285 0.934 1.00 93.44 71 ILE A O 1
ATOM 546 N N . ASN A 1 72 ? -1.510 3.821 -0.662 1.00 92.19 72 ASN A N 1
ATOM 547 C CA . ASN A 1 72 ? -2.229 2.704 -0.053 1.00 92.19 72 ASN A CA 1
ATOM 548 C C . ASN A 1 72 ? -1.596 2.257 1.265 1.00 92.19 72 ASN A C 1
ATOM 550 O O . ASN A 1 72 ? -2.321 1.955 2.210 1.00 92.19 72 ASN A O 1
ATOM 554 N N . TRP A 1 73 ? -0.268 2.276 1.367 1.00 92.56 73 TRP A N 1
ATOM 555 C CA . TRP A 1 73 ? 0.430 1.993 2.617 1.00 92.56 73 TRP A CA 1
ATOM 556 C C . TRP A 1 73 ? 0.090 3.020 3.703 1.00 92.56 73 TRP A C 1
ATOM 558 O O . TRP A 1 73 ? -0.263 2.636 4.818 1.00 92.56 73 TRP A O 1
ATOM 568 N N . LEU A 1 74 ? 0.108 4.317 3.373 1.00 93.88 74 LEU A N 1
ATOM 569 C CA . LEU A 1 74 ? -0.303 5.380 4.295 1.00 93.88 74 LEU A CA 1
ATOM 570 C C . LEU A 1 74 ? -1.767 5.219 4.717 1.00 93.88 74 LEU A C 1
ATOM 572 O O . LEU A 1 74 ? -2.073 5.267 5.907 1.00 93.88 74 LEU A O 1
ATOM 576 N N . GLY A 1 75 ? -2.665 4.972 3.759 1.00 91.50 75 GLY A N 1
ATOM 577 C CA . GLY A 1 75 ? -4.079 4.723 4.035 1.00 91.50 75 GLY A CA 1
ATOM 578 C C . GLY A 1 75 ? -4.280 3.536 4.976 1.00 91.50 75 GLY A C 1
ATOM 579 O O . GLY A 1 75 ? -4.986 3.650 5.976 1.00 91.50 75 GLY A O 1
ATOM 580 N N . PHE A 1 76 ? -3.604 2.415 4.711 1.00 92.12 76 PHE A N 1
ATOM 581 C CA . PHE A 1 76 ? -3.610 1.247 5.588 1.00 92.12 76 PHE A CA 1
ATOM 582 C C . PHE A 1 76 ? -3.139 1.588 7.005 1.00 92.12 76 PHE A C 1
ATOM 584 O O . PHE A 1 76 ? -3.828 1.249 7.965 1.00 92.12 76 PHE A O 1
ATOM 591 N N . LYS A 1 77 ? -2.021 2.311 7.154 1.00 92.44 77 LYS A N 1
ATOM 592 C CA . LYS A 1 77 ? -1.498 2.714 8.469 1.00 92.44 77 LYS A CA 1
ATOM 593 C C . LYS A 1 77 ? -2.446 3.619 9.243 1.00 92.44 77 LYS A C 1
ATOM 595 O O . LYS A 1 77 ? -2.572 3.472 10.459 1.00 92.44 77 LYS A O 1
ATOM 600 N N . ILE A 1 78 ? -3.161 4.504 8.555 1.00 92.38 78 ILE A N 1
ATOM 601 C CA . ILE A 1 78 ? -4.192 5.330 9.183 1.00 92.38 78 ILE A CA 1
ATOM 602 C C . ILE A 1 78 ? -5.313 4.441 9.738 1.00 92.38 78 ILE A C 1
ATOM 604 O O . ILE A 1 78 ? -5.649 4.560 10.918 1.00 92.38 78 ILE A O 1
ATOM 608 N N . PHE A 1 79 ? -5.851 3.508 8.947 1.00 92.25 79 PHE A N 1
ATOM 609 C CA . PHE A 1 79 ? -6.899 2.604 9.432 1.00 92.25 79 PHE A CA 1
ATOM 610 C C . PHE A 1 79 ? -6.4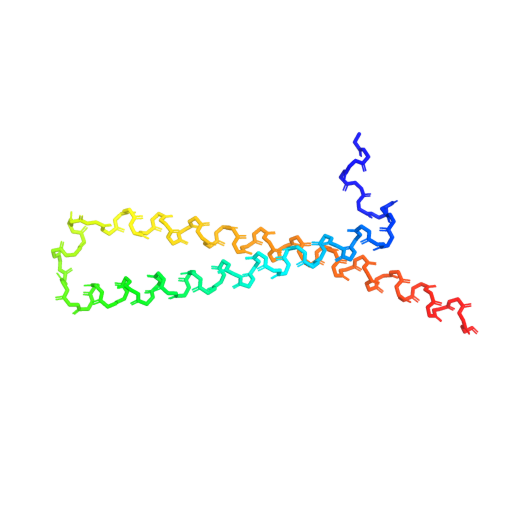14 1.662 10.546 1.00 92.25 79 PHE A C 1
ATOM 612 O O . PHE A 1 79 ? -7.122 1.474 11.535 1.00 92.25 79 PHE A O 1
ATOM 619 N N . GLU A 1 80 ? -5.202 1.113 10.431 1.00 92.25 80 GLU A N 1
ATOM 620 C CA . GLU A 1 80 ? -4.578 0.259 11.451 1.00 92.25 80 GLU A CA 1
ATOM 621 C C . GLU A 1 80 ? -4.455 0.994 12.794 1.00 92.25 80 GLU A C 1
ATOM 623 O O . GLU A 1 80 ? -4.777 0.434 13.848 1.00 92.25 80 GLU A O 1
ATOM 628 N N . SER A 1 81 ? -4.045 2.268 12.763 1.00 91.62 81 SER A N 1
ATOM 629 C CA . SER A 1 81 ? -3.936 3.096 13.967 1.00 91.62 81 SER A CA 1
ATOM 630 C C . SER A 1 81 ? -5.288 3.270 14.667 1.00 91.62 81 SER A C 1
ATOM 632 O O . SER A 1 81 ? -5.381 3.083 15.881 1.00 91.62 81 SER A O 1
ATOM 634 N N . GLU A 1 82 ? -6.358 3.521 13.910 1.00 92.31 82 GLU A N 1
ATOM 635 C CA . GLU A 1 82 ? -7.707 3.693 14.453 1.00 92.31 82 GLU A CA 1
ATOM 636 C C . GLU A 1 82 ? -8.249 2.385 15.051 1.00 92.31 82 GLU A C 1
ATOM 638 O O . GLU A 1 82 ? -8.809 2.389 16.151 1.00 92.31 82 GLU A O 1
ATOM 643 N N . ILE A 1 83 ? -8.040 1.247 14.376 1.00 92.50 83 ILE A N 1
ATOM 644 C CA . ILE A 1 83 ? -8.412 -0.081 14.894 1.00 92.50 83 ILE A CA 1
ATOM 645 C C . ILE A 1 83 ? -7.685 -0.351 16.216 1.00 92.50 83 ILE A C 1
ATOM 647 O O . ILE A 1 83 ? -8.316 -0.734 17.205 1.00 92.50 83 ILE A O 1
ATOM 651 N N . THR A 1 84 ? -6.378 -0.090 16.259 1.00 93.81 84 THR A N 1
ATOM 652 C CA . THR A 1 84 ? -5.539 -0.312 17.445 1.00 93.81 84 THR A CA 1
ATOM 653 C C . THR A 1 84 ? -5.977 0.564 18.619 1.00 93.81 84 THR A C 1
ATOM 655 O O . THR A 1 84 ? -6.098 0.082 19.748 1.00 93.81 84 THR A O 1
ATOM 658 N N . VAL A 1 85 ? -6.280 1.843 18.369 1.00 92.75 85 VAL A N 1
ATOM 659 C CA . VAL A 1 85 ? -6.782 2.776 19.390 1.00 92.75 85 VAL A CA 1
ATOM 660 C C . VAL A 1 85 ? -8.132 2.317 19.939 1.00 92.75 85 VAL A C 1
ATOM 662 O O . VAL A 1 85 ? -8.331 2.301 21.157 1.00 92.75 85 VAL A O 1
ATOM 665 N N . ARG A 1 86 ? -9.065 1.908 19.072 1.00 91.25 86 ARG A N 1
ATOM 666 C CA . ARG A 1 86 ? -10.382 1.406 19.498 1.00 91.25 86 ARG A CA 1
ATOM 667 C C . ARG A 1 86 ? -10.270 0.125 20.314 1.00 91.25 86 ARG A C 1
ATOM 669 O O . ARG A 1 86 ? -10.953 0.005 21.331 1.00 91.25 86 ARG A O 1
ATOM 676 N N . TYR A 1 87 ? -9.396 -0.790 19.899 1.00 91.50 87 TYR A N 1
ATOM 677 C CA . TYR A 1 87 ? -9.108 -2.013 20.639 1.00 91.50 87 TYR A CA 1
ATOM 678 C C . TYR A 1 87 ? -8.558 -1.702 22.033 1.00 91.50 87 TYR A C 1
ATOM 680 O O . TYR A 1 87 ? -9.093 -2.198 23.024 1.00 91.50 87 TYR A O 1
ATOM 688 N N . ARG A 1 88 ? -7.564 -0.810 22.133 1.00 93.25 88 ARG A N 1
ATOM 689 C CA . ARG A 1 88 ? -6.992 -0.398 23.421 1.00 93.25 88 ARG A CA 1
ATOM 690 C C . ARG A 1 88 ? -8.055 0.194 24.354 1.00 93.25 88 ARG A C 1
ATOM 692 O O . ARG A 1 88 ? -8.197 -0.284 25.474 1.00 93.25 88 ARG A O 1
ATOM 699 N N . ARG A 1 89 ? -8.873 1.142 23.876 1.00 92.50 89 ARG A N 1
ATOM 700 C CA . ARG A 1 89 ? -9.973 1.739 24.669 1.00 92.50 89 ARG A CA 1
ATOM 701 C C . ARG A 1 89 ? -11.024 0.721 25.112 1.00 92.50 89 ARG A C 1
ATOM 703 O O . ARG A 1 89 ? -11.730 0.933 26.094 1.00 92.50 89 ARG A O 1
ATOM 710 N N . TRP A 1 90 ? -11.240 -0.338 24.338 1.00 92.25 90 TRP A N 1
ATOM 711 C CA . TRP A 1 90 ? -12.137 -1.421 24.732 1.00 92.25 90 TRP A CA 1
ATOM 712 C C . TRP A 1 90 ? -11.502 -2.314 25.804 1.00 92.25 90 TRP A C 1
ATOM 714 O O . TRP A 1 90 ? -12.171 -2.641 26.780 1.00 92.25 90 TRP A O 1
ATOM 724 N N . ALA A 1 91 ? -10.219 -2.651 25.657 1.00 93.00 91 ALA A N 1
ATOM 725 C CA . ALA A 1 91 ? -9.487 -3.472 26.615 1.00 93.00 91 ALA A CA 1
ATOM 726 C C . ALA A 1 91 ? -9.341 -2.773 27.977 1.00 93.00 91 ALA A C 1
ATOM 728 O O . ALA A 1 91 ? -9.536 -3.403 29.012 1.00 93.00 91 ALA A O 1
ATOM 729 N N . GLU A 1 92 ? -9.069 -1.466 27.979 1.00 94.44 92 GLU A N 1
ATOM 730 C CA . GLU A 1 92 ? -8.960 -0.650 29.195 1.00 94.44 92 GLU A CA 1
ATOM 731 C C . GLU A 1 92 ? -10.289 -0.530 29.951 1.00 94.44 92 GLU A C 1
ATOM 733 O O . GLU A 1 92 ? -10.279 -0.508 31.171 1.00 94.44 92 GLU A O 1
ATOM 738 N N . ARG A 1 93 ? -11.438 -0.528 29.258 1.00 86.69 93 ARG A N 1
ATOM 739 C CA . ARG A 1 93 ? -12.770 -0.506 29.899 1.00 86.69 93 ARG A CA 1
ATOM 740 C C . ARG A 1 93 ? -13.155 -1.815 30.597 1.00 86.69 93 ARG A C 1
ATOM 742 O O . ARG A 1 93 ? -14.160 -1.844 31.298 1.00 86.69 93 ARG A O 1
ATOM 749 N N . ARG A 1 94 ? -12.431 -2.905 30.331 1.00 71.56 94 ARG A N 1
ATOM 750 C CA . ARG A 1 94 ? -12.668 -4.232 30.924 1.00 71.56 94 ARG A CA 1
ATOM 751 C C . ARG A 1 94 ? -11.764 -4.536 32.122 1.00 71.56 94 ARG A C 1
ATOM 753 O O . ARG A 1 94 ? -11.960 -5.580 32.738 1.00 71.56 94 ARG A O 1
ATOM 760 N N . ARG A 1 95 ? -10.780 -3.680 32.403 1.00 58.09 95 ARG A N 1
ATOM 761 C CA . ARG A 1 95 ? -9.989 -3.697 33.639 1.00 58.09 95 ARG A CA 1
ATOM 762 C C . ARG A 1 95 ? -10.639 -2.796 34.674 1.00 58.09 95 ARG A C 1
ATOM 764 O O . ARG A 1 95 ? -10.514 -3.153 35.861 1.00 58.09 95 ARG A O 1
#

Sequence (95 aa):
MQIVNITRWPLALVFLGAGMTATVLAFASINLFVHAMANLRFLRSGGWDAVRLGALWQTAELALYGTVVLINWLGFKIFESEITVRYRRWAERRR

pLDDT: mean 84.5, std 10.25, range [50.5, 94.44]

Secondary structure (DSSP, 8-state):
--TT-GGGS-HHHHHHHHHHHHHHHHHHHHHHHHHHHHHHHHHHHHHHHHHHHTHHHHHHHHHHHHHHHHHHHHHHHHHHHHHHHHHHHHHHTT-